Protein AF-A0A2V8EU28-F1 (afdb_monomer)

Structure (mmCIF, N/CA/C/O backbone):
data_AF-A0A2V8EU28-F1
#
_entry.id   AF-A0A2V8EU28-F1
#
loop_
_atom_site.group_PDB
_atom_site.id
_atom_site.type_symbol
_atom_site.label_atom_id
_atom_site.label_alt_id
_atom_site.label_comp_id
_atom_site.label_asym_id
_atom_site.label_entity_id
_atom_site.label_seq_id
_atom_site.pdbx_PDB_ins_code
_atom_site.Cartn_x
_atom_site.Cartn_y
_atom_site.Cartn_z
_atom_site.occupancy
_atom_site.B_iso_or_equiv
_atom_site.auth_seq_id
_atom_site.auth_comp_id
_atom_site.auth_asym_id
_atom_site.auth_atom_id
_atom_site.pdbx_PDB_model_num
ATOM 1 N N . MET A 1 1 ? -16.893 -10.907 17.473 1.00 61.00 1 MET A N 1
ATOM 2 C CA . MET A 1 1 ? -16.406 -10.300 16.205 1.00 61.00 1 MET A CA 1
ATOM 3 C C . MET A 1 1 ? -15.018 -9.670 16.334 1.00 61.00 1 MET A C 1
ATOM 5 O O . MET A 1 1 ? -14.220 -9.827 15.418 1.00 61.00 1 MET A O 1
ATOM 9 N N . THR A 1 2 ? -14.690 -9.037 17.463 1.00 73.44 2 THR A N 1
ATOM 10 C CA . THR A 1 2 ? -13.396 -8.370 17.728 1.00 73.44 2 THR A CA 1
ATOM 11 C C . THR A 1 2 ? -12.165 -9.269 17.545 1.00 73.44 2 THR A C 1
ATOM 13 O O . THR A 1 2 ? -11.179 -8.843 16.953 1.00 73.44 2 THR A O 1
ATOM 16 N N . THR A 1 3 ? -12.228 -10.547 17.938 1.00 85.94 3 THR A N 1
ATOM 17 C CA . THR A 1 3 ? -11.104 -11.492 17.776 1.00 85.94 3 THR A CA 1
ATOM 18 C C . THR A 1 3 ? -10.731 -11.751 16.312 1.00 85.94 3 THR A C 1
ATOM 20 O O . THR A 1 3 ? -9.550 -11.885 15.996 1.00 85.94 3 THR A O 1
ATOM 23 N N . MET A 1 4 ? -11.716 -11.820 15.407 1.00 93.94 4 MET A N 1
ATOM 24 C CA . MET A 1 4 ? -11.464 -12.044 13.975 1.00 93.94 4 MET A CA 1
ATOM 25 C C . MET A 1 4 ? -10.907 -10.787 13.309 1.00 93.94 4 MET A C 1
ATOM 27 O O . MET A 1 4 ? -9.938 -10.887 12.563 1.00 93.94 4 MET A O 1
ATOM 31 N N . LEU A 1 5 ? -11.445 -9.616 13.660 1.00 94.88 5 LEU A N 1
ATOM 32 C CA . LEU A 1 5 ? -10.909 -8.323 13.234 1.00 94.88 5 LEU A CA 1
ATOM 33 C C . LEU A 1 5 ? -9.444 -8.156 13.666 1.00 94.88 5 LEU A C 1
ATOM 35 O O . LEU A 1 5 ? -8.605 -7.783 12.855 1.00 94.88 5 LEU A O 1
ATOM 39 N N . HIS A 1 6 ? -9.108 -8.512 14.908 1.00 96.25 6 HIS A N 1
ATOM 40 C CA . HIS A 1 6 ? -7.727 -8.475 15.387 1.00 96.25 6 HIS A CA 1
ATOM 41 C C . HIS A 1 6 ? -6.805 -9.430 14.616 1.00 96.25 6 HIS A C 1
ATOM 43 O O . HIS A 1 6 ? -5.698 -9.061 14.222 1.00 96.25 6 HIS A O 1
ATOM 49 N N . ARG A 1 7 ? -7.248 -10.671 14.365 1.00 97.12 7 ARG A N 1
ATOM 50 C CA . ARG A 1 7 ? -6.489 -11.631 13.543 1.00 97.12 7 ARG A CA 1
ATOM 51 C C . ARG A 1 7 ? -6.262 -11.094 12.131 1.00 97.12 7 ARG A C 1
ATOM 53 O O . ARG A 1 7 ? -5.156 -11.230 11.616 1.00 97.12 7 ARG A O 1
ATOM 60 N N . PHE A 1 8 ? -7.275 -10.459 11.549 1.00 98.19 8 PHE A N 1
ATOM 61 C CA . PHE A 1 8 ? -7.173 -9.824 10.244 1.00 98.19 8 PHE A CA 1
ATOM 62 C C . PHE A 1 8 ? -6.203 -8.635 10.264 1.00 98.19 8 PHE A C 1
ATOM 64 O O . PHE A 1 8 ? -5.327 -8.563 9.413 1.00 98.19 8 PHE A O 1
ATOM 71 N N . ALA A 1 9 ? -6.253 -7.768 11.279 1.00 98.12 9 ALA A N 1
ATOM 72 C CA . ALA A 1 9 ? -5.292 -6.676 11.436 1.00 98.12 9 ALA A CA 1
ATOM 73 C C . ALA A 1 9 ? -3.841 -7.189 11.516 1.00 98.12 9 ALA A C 1
ATOM 75 O O . ALA A 1 9 ? -2.958 -6.635 10.867 1.00 98.12 9 ALA A O 1
ATOM 76 N N . LYS A 1 10 ? -3.588 -8.297 12.229 1.00 98.44 10 LYS A N 1
ATOM 77 C CA . LYS A 1 10 ? -2.261 -8.942 12.246 1.00 98.44 10 LYS A CA 1
ATOM 78 C C . LYS A 1 10 ? -1.839 -9.493 10.884 1.00 98.44 10 LYS A C 1
ATOM 80 O O . LYS A 1 10 ? -0.661 -9.415 10.552 1.00 98.44 10 LYS A O 1
ATOM 85 N N . LEU A 1 11 ? -2.776 -10.046 10.110 1.00 98.56 11 LEU A N 1
ATOM 86 C CA . LEU A 1 11 ? -2.506 -10.465 8.733 1.00 98.56 11 LEU A CA 1
ATOM 87 C C . LEU A 1 11 ? -2.083 -9.261 7.885 1.00 98.56 11 LEU A C 1
ATOM 89 O O . LEU A 1 11 ? -1.070 -9.345 7.201 1.00 98.56 11 LEU A O 1
ATOM 93 N N . VAL A 1 12 ? -2.800 -8.135 7.985 1.00 98.75 12 VAL A N 1
ATOM 94 C CA . VAL A 1 12 ? -2.432 -6.897 7.280 1.00 98.75 12 VAL A CA 1
ATOM 95 C C . VAL A 1 12 ? -1.028 -6.445 7.673 1.00 98.75 12 VAL A C 1
ATOM 97 O O . VAL A 1 12 ? -0.223 -6.207 6.785 1.00 98.75 12 VAL A O 1
ATOM 100 N N . VAL A 1 13 ? -0.690 -6.420 8.969 1.00 98.81 13 VAL A N 1
ATOM 101 C CA . VAL A 1 13 ? 0.674 -6.098 9.437 1.00 98.81 13 VAL A CA 1
ATOM 102 C C . VAL A 1 13 ? 1.717 -7.019 8.801 1.00 98.81 13 VAL A C 1
ATOM 104 O O . VAL A 1 13 ? 2.712 -6.537 8.266 1.00 98.81 13 VAL A O 1
ATOM 107 N N . ALA A 1 14 ? 1.493 -8.336 8.820 1.00 98.75 14 ALA A N 1
ATOM 108 C CA . ALA A 1 14 ? 2.424 -9.296 8.229 1.00 98.75 14 ALA A CA 1
ATOM 109 C C . ALA A 1 14 ? 2.602 -9.066 6.718 1.00 98.75 14 ALA A C 1
ATOM 111 O O . ALA A 1 14 ? 3.728 -9.061 6.223 1.00 98.75 14 ALA A O 1
ATOM 112 N N . CYS A 1 15 ? 1.513 -8.814 5.988 1.00 98.75 15 CYS A N 1
ATOM 113 C CA . CYS A 1 15 ? 1.565 -8.484 4.565 1.00 98.75 15 CYS A CA 1
ATOM 114 C C . CYS A 1 15 ? 2.264 -7.141 4.298 1.00 98.75 15 CYS A C 1
ATOM 116 O O . CYS A 1 15 ? 3.005 -7.040 3.325 1.00 98.75 15 CYS A O 1
ATOM 118 N N . THR A 1 16 ? 2.089 -6.133 5.156 1.00 98.75 16 THR A N 1
ATOM 119 C CA . THR A 1 16 ? 2.800 -4.848 5.054 1.00 98.75 16 THR A CA 1
ATOM 120 C C . THR A 1 16 ? 4.304 -5.019 5.266 1.00 98.75 16 THR A C 1
ATOM 122 O O . THR A 1 16 ? 5.092 -4.434 4.530 1.00 98.75 16 THR A O 1
ATOM 125 N N . VAL A 1 17 ? 4.726 -5.871 6.207 1.00 98.75 17 VAL A N 1
ATOM 126 C CA . VAL A 1 17 ? 6.148 -6.220 6.368 1.00 98.75 17 VAL A CA 1
ATOM 127 C C . VAL A 1 17 ? 6.685 -6.882 5.098 1.00 98.75 17 VAL A C 1
ATOM 129 O O . VAL A 1 17 ? 7.731 -6.481 4.596 1.00 98.75 17 VAL A O 1
ATOM 132 N N . LEU A 1 18 ? 5.954 -7.845 4.524 1.00 98.62 18 LEU A N 1
ATOM 133 C CA . LEU A 1 18 ? 6.339 -8.469 3.251 1.00 98.62 18 LEU A CA 1
ATOM 134 C C . LEU A 1 18 ? 6.413 -7.455 2.099 1.00 98.62 18 LEU A C 1
ATOM 136 O O . LEU A 1 18 ? 7.309 -7.554 1.265 1.00 98.62 18 LEU A O 1
ATOM 140 N N . LEU A 1 19 ? 5.511 -6.471 2.063 1.00 98.75 19 LEU A N 1
ATOM 141 C CA . LEU A 1 19 ? 5.529 -5.390 1.078 1.00 98.75 19 LEU A CA 1
ATOM 142 C C . LEU A 1 19 ? 6.794 -4.532 1.186 1.00 98.75 19 LEU A C 1
ATOM 144 O O . LEU A 1 19 ? 7.433 -4.267 0.167 1.00 98.75 19 LEU A O 1
ATOM 148 N N . ILE A 1 20 ? 7.171 -4.131 2.402 1.00 98.50 20 ILE A N 1
ATOM 149 C CA . ILE A 1 20 ? 8.387 -3.343 2.650 1.00 98.50 20 ILE A CA 1
ATOM 150 C C . ILE A 1 20 ? 9.628 -4.148 2.262 1.00 98.50 20 ILE A C 1
ATOM 152 O O . ILE A 1 20 ? 10.500 -3.632 1.568 1.00 98.50 20 ILE A O 1
ATOM 156 N N . LEU A 1 21 ? 9.676 -5.437 2.614 1.00 98.56 21 LEU A N 1
ATOM 157 C CA . LEU A 1 21 ? 10.757 -6.324 2.184 1.00 98.56 21 LEU A CA 1
ATOM 158 C C . LEU A 1 21 ? 10.826 -6.415 0.654 1.00 98.56 21 LEU A C 1
ATOM 160 O O . LEU A 1 21 ? 11.899 -6.233 0.087 1.00 98.56 21 LEU A O 1
ATOM 164 N N . ALA A 1 22 ? 9.699 -6.606 -0.034 1.00 98.38 22 ALA A N 1
ATOM 165 C CA . ALA A 1 22 ? 9.666 -6.610 -1.495 1.00 98.38 22 ALA A CA 1
ATOM 166 C C . ALA A 1 22 ? 10.162 -5.278 -2.093 1.00 98.38 22 ALA A C 1
ATOM 168 O O . ALA A 1 22 ? 10.932 -5.295 -3.047 1.00 98.38 22 ALA A O 1
ATOM 169 N N . GLY A 1 23 ? 9.789 -4.134 -1.508 1.00 97.81 23 GLY A N 1
ATOM 170 C CA . GLY A 1 23 ? 10.288 -2.818 -1.931 1.00 97.81 23 GLY A CA 1
ATOM 171 C C . GLY A 1 23 ? 11.792 -2.643 -1.690 1.00 97.81 23 GLY A C 1
ATOM 172 O O . GLY A 1 23 ? 12.504 -2.091 -2.531 1.00 97.81 23 GLY A O 1
ATOM 173 N N . SER A 1 24 ? 12.306 -3.191 -0.584 1.00 97.56 24 SER A N 1
ATOM 174 C CA . SER A 1 24 ? 13.745 -3.220 -0.308 1.00 97.56 24 SER A CA 1
ATOM 175 C C . SER A 1 24 ? 14.497 -4.045 -1.354 1.00 97.56 24 SER A C 1
ATOM 177 O O . SER A 1 24 ? 15.518 -3.588 -1.851 1.00 97.56 24 SER A O 1
ATOM 179 N N . LEU A 1 25 ? 13.940 -5.183 -1.792 1.00 98.00 25 LEU A N 1
ATOM 180 C CA . LEU A 1 25 ? 14.498 -5.987 -2.884 1.00 98.00 25 LEU A CA 1
ATOM 181 C C . LEU A 1 25 ? 14.518 -5.211 -4.207 1.00 98.00 25 LEU A C 1
ATOM 183 O O . LEU A 1 25 ? 15.522 -5.261 -4.910 1.00 98.00 25 LEU A O 1
ATOM 187 N N . VAL A 1 26 ? 13.459 -4.456 -4.532 1.00 97.88 26 VAL A N 1
ATOM 188 C CA . VAL A 1 26 ? 13.444 -3.591 -5.729 1.00 97.88 26 VAL A CA 1
ATOM 189 C C . VAL A 1 26 ? 14.598 -2.594 -5.697 1.00 97.88 26 VAL A C 1
ATOM 191 O O . VAL A 1 26 ? 15.276 -2.404 -6.704 1.00 97.88 26 VAL A O 1
ATOM 194 N N . THR A 1 27 ? 14.846 -1.989 -4.536 1.00 96.00 27 THR A N 1
ATOM 195 C CA . THR A 1 27 ? 15.938 -1.024 -4.359 1.00 96.00 27 THR A CA 1
ATOM 196 C C . THR A 1 27 ? 17.304 -1.707 -4.422 1.00 96.00 27 THR A C 1
ATOM 198 O O . THR A 1 27 ? 18.179 -1.252 -5.144 1.00 96.00 27 THR A O 1
ATOM 201 N N . SER A 1 28 ? 17.492 -2.823 -3.711 1.00 96.38 28 SER A N 1
ATOM 202 C CA . SER A 1 28 ? 18.775 -3.537 -3.638 1.00 96.38 28 SER A CA 1
ATOM 203 C C . SER A 1 28 ? 19.206 -4.183 -4.955 1.00 96.38 28 SER A C 1
ATOM 205 O O . SER A 1 28 ? 20.395 -4.413 -5.146 1.00 96.38 28 SER A O 1
ATOM 207 N N . HIS A 1 29 ? 18.261 -4.489 -5.845 1.00 96.19 29 HIS A N 1
ATOM 208 C CA . HIS A 1 29 ? 18.536 -5.032 -7.177 1.00 96.19 29 HIS A CA 1
ATOM 209 C C . HIS A 1 29 ? 18.544 -3.964 -8.285 1.00 96.19 29 HIS A C 1
ATOM 211 O O . HIS A 1 29 ? 18.588 -4.329 -9.460 1.00 96.19 29 HIS A O 1
ATOM 217 N 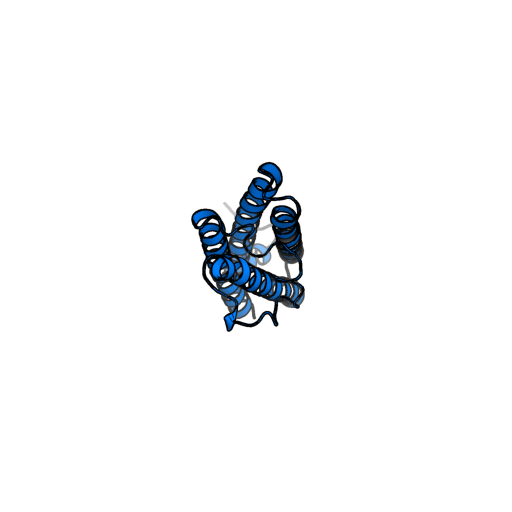N . ASP A 1 30 ? 18.461 -2.670 -7.941 1.00 95.56 30 ASP A N 1
ATOM 218 C CA . ASP A 1 30 ? 18.319 -1.560 -8.899 1.00 95.56 30 ASP A CA 1
ATOM 219 C C . ASP A 1 30 ? 17.177 -1.796 -9.909 1.00 95.56 30 ASP A C 1
ATOM 221 O O . ASP A 1 30 ? 17.252 -1.479 -11.097 1.00 95.56 30 ASP A O 1
ATOM 225 N N . ALA A 1 31 ? 16.090 -2.407 -9.437 1.00 96.25 31 ALA A N 1
ATOM 226 C CA . ALA A 1 31 ? 14.976 -2.844 -10.266 1.00 96.25 31 ALA A CA 1
ATOM 227 C C . ALA A 1 31 ? 13.890 -1.776 -10.433 1.00 96.25 31 ALA A C 1
ATOM 229 O O . ALA A 1 31 ? 12.935 -2.018 -11.152 1.00 96.25 31 ALA A O 1
ATOM 230 N N . GLY A 1 32 ? 14.008 -0.602 -9.804 1.00 92.38 32 GLY A N 1
ATOM 231 C CA . GLY A 1 32 ? 12.927 0.395 -9.729 1.00 92.38 32 GLY A CA 1
ATOM 232 C C . GLY A 1 32 ? 12.481 1.034 -11.052 1.00 92.38 32 GLY A C 1
ATOM 233 O O . GLY A 1 32 ? 11.496 1.762 -11.051 1.00 92.38 32 GLY A O 1
ATOM 234 N N . LEU A 1 33 ? 13.198 0.794 -12.155 1.00 95.62 33 LEU A N 1
ATOM 235 C CA . LEU A 1 33 ? 12.838 1.233 -13.513 1.00 95.62 33 LEU A CA 1
ATOM 236 C C . LEU A 1 33 ? 12.759 0.059 -14.505 1.00 95.62 33 LEU A C 1
ATOM 238 O O . LEU A 1 33 ? 12.811 0.254 -15.719 1.00 95.62 33 LEU A O 1
ATOM 242 N N . SER A 1 34 ? 12.670 -1.173 -14.000 1.00 96.62 34 SER A N 1
ATOM 243 C CA . SER A 1 34 ? 12.564 -2.387 -14.815 1.00 96.62 34 SER A CA 1
ATOM 244 C C . SER A 1 34 ? 11.184 -2.572 -15.450 1.00 96.62 34 SER A C 1
ATOM 246 O O . SER A 1 34 ? 11.052 -3.360 -16.380 1.00 96.62 34 SER A O 1
ATOM 248 N N . VAL A 1 35 ? 10.165 -1.853 -14.984 1.00 96.62 35 VAL A N 1
ATOM 249 C CA . VAL A 1 35 ? 8.825 -1.727 -15.560 1.00 96.62 35 VAL A CA 1
ATOM 250 C C . VAL A 1 35 ? 8.557 -0.223 -15.738 1.00 96.62 35 VAL A C 1
ATOM 252 O O . VAL A 1 35 ? 8.095 0.438 -14.810 1.00 96.62 35 VAL A O 1
ATOM 255 N N . PRO A 1 36 ? 8.872 0.359 -16.909 1.00 94.69 36 PRO A N 1
ATOM 256 C CA . PRO A 1 36 ? 9.007 1.812 -17.083 1.00 94.69 36 PRO A CA 1
ATOM 257 C C . PRO A 1 36 ? 7.675 2.568 -17.236 1.00 94.69 36 PRO A C 1
ATOM 259 O O . PRO A 1 36 ? 7.658 3.739 -17.612 1.00 94.69 36 PRO A O 1
ATOM 262 N N . ASP A 1 37 ? 6.548 1.912 -16.979 1.00 95.69 37 ASP A N 1
ATOM 263 C CA . ASP A 1 37 ? 5.206 2.471 -17.050 1.00 95.69 37 ASP A CA 1
ATOM 264 C C . ASP A 1 37 ? 4.423 2.207 -15.760 1.00 95.69 37 ASP A C 1
ATOM 266 O O . ASP A 1 37 ? 4.694 1.271 -15.010 1.00 95.69 37 ASP A O 1
ATOM 270 N N . TRP A 1 38 ? 3.435 3.053 -15.486 1.00 97.19 38 TRP A N 1
ATOM 271 C CA . TRP A 1 38 ? 2.490 2.921 -14.379 1.00 97.19 38 TRP A CA 1
ATOM 272 C C . TRP A 1 38 ? 1.181 3.620 -14.783 1.00 97.19 38 TRP A C 1
ATOM 274 O O . TRP A 1 38 ? 1.250 4.674 -15.421 1.00 97.19 38 TRP A O 1
ATOM 284 N N . PRO A 1 39 ? -0.014 3.085 -14.459 1.00 95.94 39 PRO A N 1
ATOM 285 C CA . PRO A 1 39 ? -0.300 1.926 -13.598 1.00 95.94 39 PRO A CA 1
ATOM 286 C C . PRO A 1 39 ? -0.225 0.562 -14.305 1.00 95.94 39 PRO A C 1
ATOM 288 O O . PRO A 1 39 ? -0.485 -0.470 -13.689 1.00 95.94 39 PRO A O 1
ATOM 291 N N 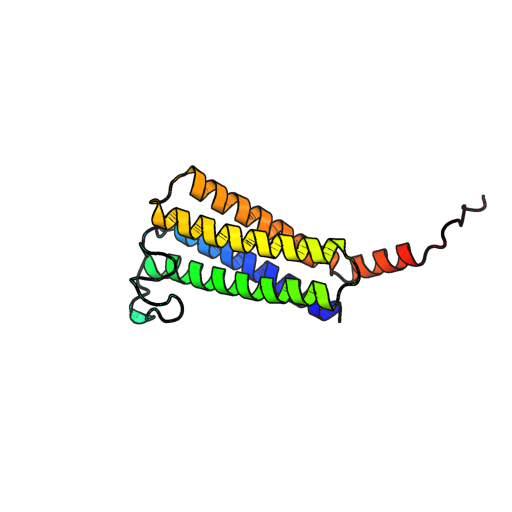. THR A 1 40 ? 0.093 0.545 -15.598 1.00 97.19 40 THR A N 1
ATOM 292 C CA . THR A 1 40 ? 0.267 -0.672 -16.399 1.00 97.19 40 THR A CA 1
ATOM 293 C C . THR A 1 40 ? 1.625 -1.340 -16.150 1.00 97.19 40 THR A C 1
ATOM 295 O O . THR A 1 40 ? 2.437 -0.873 -15.349 1.00 97.19 40 THR A O 1
ATOM 298 N N . SER A 1 41 ? 1.849 -2.491 -16.781 1.00 97.12 41 SER A N 1
ATOM 299 C CA . SER A 1 41 ? 3.176 -3.105 -16.904 1.00 97.12 41 SER A CA 1
ATOM 300 C C . SER A 1 41 ? 3.411 -3.462 -18.365 1.00 97.12 41 SER A C 1
ATOM 302 O O . SER A 1 41 ? 2.756 -4.356 -18.898 1.00 97.12 41 SER A O 1
ATOM 304 N N . TYR A 1 42 ? 4.302 -2.731 -19.028 1.00 96.19 42 TYR A N 1
ATOM 305 C CA . TYR A 1 42 ? 4.551 -2.805 -20.467 1.00 96.19 42 TYR A CA 1
ATOM 306 C C . TYR A 1 42 ? 3.276 -2.650 -21.317 1.00 96.19 42 TYR A C 1
ATOM 308 O O . TYR A 1 42 ? 3.077 -3.360 -22.302 1.00 96.19 42 TYR A O 1
ATOM 316 N N . GLY A 1 43 ? 2.374 -1.753 -20.904 1.00 95.88 43 GLY A N 1
ATOM 317 C CA . GLY A 1 43 ? 1.079 -1.519 -21.557 1.00 95.88 43 GLY A CA 1
ATOM 318 C C . GLY A 1 43 ? 0.002 -2.573 -21.265 1.00 95.88 43 GLY A C 1
ATOM 319 O O . GLY A 1 43 ? -1.152 -2.387 -21.648 1.00 95.88 43 GLY A O 1
ATOM 320 N N . TRP A 1 44 ? 0.333 -3.651 -20.547 1.00 96.81 44 TRP A N 1
ATOM 321 C CA . TRP A 1 44 ? -0.651 -4.614 -20.055 1.00 96.81 44 TRP A CA 1
ATOM 322 C C . TRP A 1 44 ? -1.335 -4.086 -18.799 1.00 96.81 44 TRP A C 1
ATOM 324 O O . TRP A 1 44 ? -0.727 -3.376 -17.991 1.00 96.81 44 TRP A O 1
ATOM 334 N N . ASN A 1 45 ? -2.580 -4.510 -18.567 1.00 96.62 45 ASN A N 1
ATOM 335 C CA . ASN A 1 45 ? -3.130 -4.404 -17.222 1.00 96.62 45 ASN A CA 1
ATOM 336 C C . ASN A 1 45 ? -2.221 -5.194 -16.266 1.00 96.62 45 ASN A C 1
ATOM 338 O O . ASN A 1 45 ? -1.918 -6.361 -16.522 1.00 96.62 45 ASN A O 1
ATOM 342 N N . MET A 1 46 ? -1.804 -4.550 -15.174 1.00 96.19 46 MET A N 1
ATOM 343 C CA . MET A 1 46 ? -0.831 -5.080 -14.218 1.00 96.19 46 MET A CA 1
ATOM 344 C C . MET A 1 46 ? -1.180 -6.490 -13.719 1.00 96.19 46 MET A C 1
ATOM 346 O O . MET A 1 46 ? -0.302 -7.334 -13.630 1.00 96.19 46 MET A O 1
ATOM 350 N N . PHE A 1 47 ? -2.454 -6.800 -13.470 1.00 96.94 47 PHE A N 1
ATOM 351 C CA . PHE A 1 47 ? -2.859 -8.123 -12.969 1.00 96.94 47 PHE A CA 1
ATOM 352 C C . PHE A 1 47 ? -2.845 -9.224 -14.037 1.00 96.94 47 PHE A C 1
ATOM 354 O O . PHE A 1 47 ? -2.981 -10.401 -13.715 1.00 96.94 47 PHE A O 1
ATOM 361 N N . THR A 1 48 ? -2.701 -8.850 -15.307 1.00 96.69 48 THR A N 1
ATOM 362 C CA . THR A 1 48 ? -2.716 -9.766 -16.458 1.00 96.69 48 THR A CA 1
ATOM 363 C C . THR A 1 48 ? -1.372 -9.855 -17.170 1.00 96.69 48 THR A C 1
ATOM 365 O O . THR A 1 48 ? -1.274 -10.547 -18.180 1.00 96.69 48 THR A O 1
ATOM 368 N N . PHE A 1 49 ? -0.345 -9.159 -16.671 1.00 97.19 49 PHE A N 1
ATOM 369 C CA . PHE A 1 49 ? 0.987 -9.165 -17.266 1.00 97.19 49 PHE A CA 1
ATOM 370 C C . PHE A 1 49 ? 1.572 -10.595 -17.249 1.00 97.19 49 PHE A C 1
ATOM 372 O O . PHE A 1 49 ? 1.737 -11.167 -16.169 1.00 97.19 49 PHE A O 1
ATOM 379 N N . PRO A 1 50 ? 1.868 -11.199 -18.417 1.00 96.75 50 PRO A N 1
ATOM 380 C CA . PRO A 1 50 ? 2.243 -12.609 -18.523 1.00 96.75 50 PRO A CA 1
ATOM 381 C C . PRO A 1 50 ? 3.422 -13.031 -17.624 1.00 96.75 50 PRO A C 1
ATOM 383 O O . PRO A 1 50 ? 4.508 -12.462 -17.756 1.00 96.75 50 PRO A O 1
ATOM 386 N N . PRO A 1 51 ? 3.273 -14.085 -16.790 1.00 95.81 51 PRO A N 1
ATOM 387 C C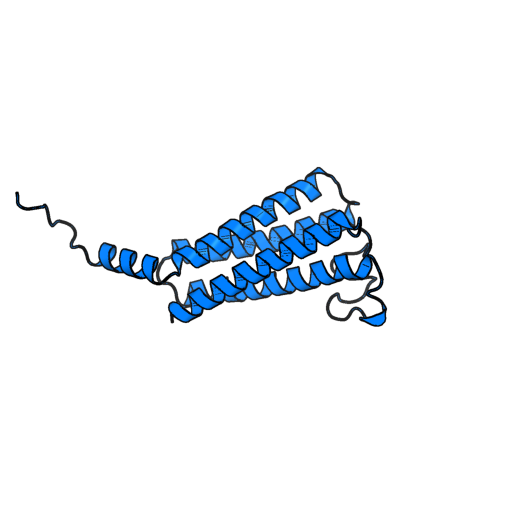A . PRO A 1 51 ? 4.342 -14.565 -15.906 1.00 95.81 51 PRO A CA 1
ATOM 388 C C . PRO A 1 51 ? 5.633 -14.976 -16.624 1.00 95.81 51 PRO A C 1
ATOM 390 O O . PRO A 1 51 ? 6.716 -14.868 -16.061 1.00 95.81 51 PRO A O 1
ATOM 393 N N . SER A 1 52 ? 5.548 -15.402 -17.889 1.00 96.19 52 SER A N 1
ATOM 394 C CA . SER A 1 52 ? 6.725 -15.719 -18.710 1.00 96.19 52 SER A CA 1
ATOM 395 C C . SER A 1 52 ? 7.629 -14.509 -18.978 1.00 96.19 52 SER A C 1
ATOM 397 O O . SER A 1 52 ? 8.772 -14.693 -19.382 1.00 96.19 52 SER A O 1
ATOM 399 N N . MET A 1 53 ? 7.131 -13.283 -18.774 1.00 95.81 53 MET A N 1
ATOM 400 C CA . MET A 1 53 ? 7.895 -12.040 -18.919 1.00 95.81 53 MET A CA 1
ATOM 401 C C . MET A 1 53 ? 8.467 -11.521 -17.592 1.00 95.81 53 MET A C 1
ATOM 403 O O . MET A 1 53 ? 9.174 -10.516 -17.588 1.00 95.81 53 MET A O 1
ATOM 407 N N . TRP A 1 54 ? 8.200 -12.186 -16.463 1.00 96.19 54 TRP A N 1
ATOM 408 C CA . TRP A 1 54 ? 8.698 -11.783 -15.143 1.00 96.19 54 TRP A CA 1
ATOM 409 C C . TRP A 1 54 ? 10.133 -12.280 -14.943 1.00 96.19 54 TRP A C 1
ATOM 411 O O . TRP A 1 54 ? 10.413 -13.128 -14.097 1.00 96.19 54 TRP A O 1
ATOM 421 N N . VAL A 1 55 ? 11.046 -11.791 -15.777 1.00 95.50 55 VAL A N 1
ATOM 422 C CA . VAL A 1 55 ? 12.446 -12.223 -15.806 1.00 95.50 55 VAL A CA 1
ATOM 423 C C . VAL A 1 55 ? 13.360 -11.174 -15.175 1.00 95.50 55 VAL A C 1
ATOM 425 O O . VAL A 1 55 ? 13.168 -9.973 -15.362 1.00 95.50 55 VAL A O 1
ATOM 428 N N . ALA A 1 56 ? 14.378 -11.630 -14.439 1.00 95.00 56 ALA A N 1
ATOM 429 C CA . ALA A 1 56 ? 15.377 -10.774 -13.793 1.00 95.00 56 ALA A CA 1
ATOM 430 C C . ALA A 1 56 ? 14.738 -9.633 -12.970 1.00 95.00 56 ALA A C 1
ATOM 432 O O . ALA A 1 56 ? 13.890 -9.894 -12.118 1.00 95.00 56 ALA A O 1
ATOM 433 N N . ASN A 1 57 ? 15.117 -8.377 -13.224 1.00 97.00 57 ASN A N 1
ATOM 434 C CA . ASN A 1 57 ? 14.676 -7.234 -12.424 1.00 97.00 57 ASN A CA 1
ATOM 435 C C . ASN A 1 57 ? 13.161 -6.977 -12.486 1.00 97.00 57 ASN A C 1
ATOM 437 O O . ASN A 1 57 ? 12.580 -6.547 -11.489 1.00 97.00 57 ASN A O 1
ATOM 441 N N . ILE A 1 58 ? 12.510 -7.362 -13.591 1.00 97.44 58 ILE A N 1
ATOM 442 C CA . ILE A 1 58 ? 11.054 -7.244 -13.765 1.00 97.44 58 ILE A CA 1
ATOM 443 C C . ILE A 1 58 ? 10.316 -8.027 -12.677 1.00 97.44 58 ILE A C 1
ATOM 445 O O . ILE A 1 58 ? 9.285 -7.571 -12.186 1.00 97.44 58 ILE A O 1
ATOM 449 N N . PHE A 1 59 ? 10.845 -9.186 -12.266 1.00 97.62 59 PHE A N 1
ATOM 450 C CA . PHE A 1 59 ? 10.242 -10.002 -11.211 1.00 97.62 59 PHE A CA 1
ATOM 451 C C . PHE A 1 59 ? 10.116 -9.229 -9.893 1.00 97.62 59 PHE A C 1
ATOM 453 O O . PHE A 1 59 ? 9.064 -9.276 -9.255 1.00 97.62 59 PHE A O 1
ATOM 460 N N . TYR A 1 60 ? 11.159 -8.491 -9.500 1.00 98.19 60 TYR A N 1
ATOM 461 C CA . TYR A 1 60 ? 11.153 -7.736 -8.248 1.00 98.19 60 TYR A CA 1
ATOM 462 C C . TYR A 1 60 ? 10.167 -6.574 -8.306 1.00 98.19 60 TYR A C 1
ATOM 464 O O . TYR A 1 60 ? 9.330 -6.442 -7.414 1.00 98.19 60 TYR A O 1
ATOM 472 N N . GLU A 1 61 ? 10.227 -5.750 -9.355 1.00 97.56 61 GLU A N 1
ATOM 473 C CA . GLU A 1 61 ? 9.370 -4.566 -9.438 1.00 97.56 61 GLU A CA 1
ATOM 474 C C . GLU A 1 61 ? 7.902 -4.941 -9.636 1.00 97.56 61 GLU A C 1
ATOM 476 O O . GLU A 1 61 ? 7.027 -4.468 -8.906 1.00 97.56 61 GLU A O 1
ATOM 481 N N . HIS A 1 62 ? 7.616 -5.841 -10.576 1.00 98.06 62 HIS A N 1
ATOM 482 C CA . HIS A 1 62 ? 6.251 -6.280 -10.826 1.00 98.06 62 HIS A CA 1
ATOM 483 C C . HIS A 1 62 ? 5.672 -7.037 -9.623 1.00 98.06 62 HIS A C 1
ATOM 485 O O . HIS A 1 62 ? 4.545 -6.768 -9.202 1.00 98.06 62 HIS A O 1
ATOM 491 N N . GLY A 1 63 ? 6.462 -7.922 -9.005 1.00 98.00 63 GLY A N 1
ATOM 492 C CA . GLY A 1 63 ? 6.074 -8.624 -7.783 1.00 98.00 63 GLY A CA 1
ATOM 493 C C . GLY A 1 63 ? 5.753 -7.661 -6.638 1.00 98.00 63 GLY A C 1
ATOM 494 O O . GLY A 1 63 ? 4.711 -7.797 -5.994 1.00 98.00 63 GLY A O 1
ATOM 495 N N . HIS A 1 64 ? 6.582 -6.634 -6.431 1.00 98.38 64 HIS A N 1
ATOM 496 C CA . HIS A 1 64 ? 6.318 -5.584 -5.448 1.00 98.38 64 HIS A CA 1
ATOM 497 C C . HIS A 1 64 ? 4.986 -4.865 -5.716 1.00 98.38 64 HIS A C 1
ATOM 499 O O . HIS A 1 64 ? 4.188 -4.710 -4.792 1.00 98.38 64 HIS A O 1
ATOM 505 N N . ARG A 1 65 ? 4.684 -4.502 -6.972 1.00 98.25 65 ARG A N 1
ATOM 506 C CA . ARG A 1 65 ? 3.411 -3.851 -7.342 1.00 98.25 65 ARG A CA 1
ATOM 507 C C . ARG A 1 65 ? 2.182 -4.729 -7.063 1.00 98.25 65 ARG A C 1
ATOM 509 O O . ARG A 1 65 ? 1.147 -4.227 -6.610 1.00 98.25 65 ARG A O 1
ATOM 516 N N . LEU A 1 66 ? 2.285 -6.041 -7.282 1.00 98.31 66 LEU A N 1
ATOM 517 C CA . LEU A 1 66 ? 1.209 -6.992 -6.974 1.00 98.31 66 LEU A CA 1
ATOM 518 C C . LEU A 1 66 ? 0.996 -7.153 -5.463 1.00 98.31 66 LEU A C 1
ATOM 520 O O . LEU A 1 66 ? -0.147 -7.158 -4.991 1.00 98.31 66 LEU A O 1
ATOM 524 N N . ILE A 1 67 ? 2.082 -7.227 -4.689 1.00 98.56 67 ILE A N 1
ATOM 525 C CA . ILE A 1 67 ? 2.009 -7.250 -3.223 1.00 98.56 67 ILE A CA 1
ATOM 526 C C . ILE A 1 67 ? 1.402 -5.934 -2.714 1.00 98.56 67 ILE A C 1
ATOM 528 O O . ILE A 1 67 ? 0.504 -5.970 -1.874 1.00 98.56 67 ILE A O 1
ATOM 532 N N . ALA A 1 68 ? 1.806 -4.786 -3.270 1.00 98.50 68 ALA A N 1
ATOM 533 C CA . ALA A 1 68 ? 1.270 -3.472 -2.911 1.00 98.50 68 ALA A CA 1
ATOM 534 C C . ALA A 1 68 ? -0.242 -3.397 -3.157 1.00 98.50 68 ALA A C 1
ATOM 536 O O . ALA A 1 68 ? -1.000 -2.971 -2.286 1.00 98.50 68 ALA A O 1
ATOM 537 N N . SER A 1 69 ? -0.692 -3.896 -4.310 1.00 98.31 69 SER A N 1
ATOM 538 C CA . SER A 1 69 ? -2.114 -3.973 -4.660 1.00 98.31 69 SER A CA 1
ATOM 539 C C . SER A 1 69 ? -2.897 -4.871 -3.701 1.00 98.31 69 SER A C 1
ATOM 541 O O . SER A 1 69 ? -4.000 -4.524 -3.277 1.00 98.31 69 SER A O 1
ATOM 543 N N . THR A 1 70 ? -2.307 -6.002 -3.309 1.00 98.62 70 THR A N 1
ATOM 544 C CA . THR A 1 70 ? -2.897 -6.929 -2.336 1.00 98.62 70 THR A CA 1
ATOM 545 C C . THR A 1 70 ? -3.042 -6.266 -0.967 1.00 98.62 70 THR A C 1
ATOM 547 O O . THR A 1 70 ? -4.119 -6.309 -0.376 1.00 98.62 70 THR A O 1
ATOM 550 N N . VAL A 1 71 ? -1.998 -5.595 -0.472 1.00 98.81 71 VAL A N 1
ATOM 551 C CA . VAL A 1 71 ? -2.042 -4.858 0.802 1.00 98.81 71 VAL A CA 1
ATOM 552 C C . VAL A 1 71 ? -3.056 -3.716 0.749 1.00 98.81 71 VAL A C 1
ATOM 554 O O . VAL A 1 71 ? -3.825 -3.546 1.695 1.00 98.81 71 VAL A O 1
ATOM 557 N N . GLY A 1 72 ? -3.132 -2.980 -0.363 1.00 98.75 72 GLY A N 1
ATOM 558 C CA . GLY A 1 72 ? -4.160 -1.962 -0.585 1.00 98.75 72 GLY A CA 1
ATOM 559 C C . GLY A 1 72 ? -5.575 -2.536 -0.465 1.00 98.75 72 GLY A C 1
ATOM 560 O O . GLY A 1 72 ? -6.391 -2.015 0.294 1.00 98.75 72 GLY A O 1
ATOM 561 N N . PHE A 1 73 ? -5.847 -3.667 -1.122 1.00 98.75 73 PHE A N 1
ATOM 562 C CA . PHE A 1 73 ? -7.137 -4.357 -1.029 1.00 98.75 73 PHE A CA 1
ATOM 563 C C . PHE A 1 73 ? -7.456 -4.841 0.393 1.00 98.75 73 PHE A C 1
ATOM 565 O O . PHE A 1 73 ? -8.553 -4.604 0.903 1.00 98.75 73 PHE A O 1
ATOM 572 N N . LEU A 1 74 ? -6.491 -5.459 1.078 1.00 98.81 74 LEU A N 1
ATOM 573 C CA . LEU A 1 74 ? -6.657 -5.872 2.474 1.00 98.81 74 LEU A CA 1
ATOM 574 C C . LEU A 1 74 ? -6.924 -4.676 3.399 1.00 98.81 74 LEU A C 1
ATOM 576 O O . LEU A 1 74 ? -7.697 -4.791 4.348 1.00 98.81 74 LEU A O 1
ATOM 580 N N . THR A 1 75 ? -6.332 -3.519 3.105 1.00 98.81 75 THR A N 1
ATOM 581 C CA . THR A 1 75 ? -6.540 -2.281 3.866 1.00 98.81 75 THR A CA 1
ATOM 582 C C . THR A 1 75 ? -7.944 -1.719 3.660 1.00 98.81 75 THR A C 1
ATOM 584 O O . THR A 1 75 ? -8.548 -1.256 4.625 1.00 98.81 75 THR A O 1
ATOM 587 N N . ILE A 1 76 ? -8.507 -1.822 2.449 1.00 98.81 76 ILE A N 1
ATOM 588 C CA . ILE A 1 76 ? -9.920 -1.494 2.195 1.00 98.81 76 ILE A CA 1
ATOM 589 C C . ILE A 1 76 ? -10.818 -2.368 3.075 1.00 98.81 76 ILE A C 1
ATOM 591 O O . ILE A 1 76 ? -11.652 -1.839 3.807 1.00 98.81 76 ILE A O 1
ATOM 595 N N . ILE A 1 77 ? -10.602 -3.690 3.071 1.00 98.69 77 ILE A N 1
ATOM 596 C CA . ILE A 1 77 ? -11.367 -4.617 3.919 1.00 98.69 77 ILE A CA 1
ATOM 597 C C . ILE A 1 77 ? -11.215 -4.243 5.395 1.00 98.69 77 ILE A C 1
ATOM 599 O O . ILE A 1 77 ? -12.214 -4.178 6.107 1.00 98.69 77 ILE A O 1
ATOM 603 N N . LEU A 1 78 ? -9.991 -3.972 5.861 1.00 98.50 78 LEU A N 1
ATOM 604 C CA . LEU A 1 78 ? -9.722 -3.617 7.255 1.00 98.50 78 LEU A CA 1
ATOM 605 C C . LEU A 1 78 ? -10.470 -2.342 7.653 1.00 98.50 78 LEU A C 1
ATOM 607 O O . LEU A 1 78 ? -11.149 -2.333 8.678 1.00 98.50 78 LEU A O 1
ATOM 611 N N . ALA A 1 79 ? -10.379 -1.290 6.837 1.00 98.44 79 ALA A N 1
ATOM 612 C CA . ALA A 1 79 ? -11.068 -0.030 7.077 1.00 98.44 79 ALA A CA 1
ATOM 613 C C . ALA A 1 79 ? -12.587 -0.245 7.124 1.00 98.44 79 ALA A C 1
ATOM 615 O O . ALA A 1 79 ? -13.221 0.114 8.114 1.00 98.44 79 ALA A O 1
ATOM 616 N N . THR A 1 80 ? -13.176 -0.903 6.121 1.00 98.31 80 THR A N 1
ATOM 617 C CA . THR A 1 80 ? -14.615 -1.209 6.103 1.00 98.31 80 THR A CA 1
ATOM 618 C C . THR A 1 80 ? -15.033 -2.036 7.320 1.00 98.31 80 THR A C 1
ATOM 620 O O . THR A 1 80 ? -16.043 -1.734 7.953 1.00 98.31 80 THR A O 1
ATOM 623 N N . TRP A 1 81 ? -14.248 -3.041 7.708 1.00 97.69 81 TRP A N 1
ATOM 624 C CA . TRP A 1 81 ? -14.556 -3.879 8.865 1.00 97.69 81 TRP A CA 1
ATOM 625 C C . TRP A 1 81 ? -14.504 -3.082 10.176 1.00 97.69 81 TRP A C 1
ATOM 627 O O . TRP A 1 81 ? -15.394 -3.237 11.011 1.00 97.69 81 TRP A O 1
ATOM 637 N N . LEU A 1 82 ? -13.540 -2.169 10.343 1.00 97.06 82 LEU A N 1
ATOM 638 C CA . LEU A 1 82 ? -13.506 -1.249 11.487 1.00 97.06 82 LEU A CA 1
ATOM 639 C C . LEU A 1 82 ? -14.769 -0.382 11.556 1.00 97.06 82 LEU A C 1
ATOM 641 O O . LEU A 1 82 ? -15.352 -0.231 12.629 1.00 97.06 82 LEU A O 1
ATOM 645 N N . TRP A 1 83 ? -15.233 0.141 10.418 1.00 96.31 83 TRP A N 1
ATOM 646 C CA . TRP A 1 83 ? -16.455 0.948 10.359 1.00 96.31 83 TRP A CA 1
ATOM 647 C C . TRP A 1 83 ? -17.708 0.172 10.781 1.00 96.31 83 TRP A C 1
ATOM 649 O O . TRP A 1 83 ? -18.559 0.739 11.476 1.00 96.31 83 TRP A O 1
ATOM 659 N N . LEU A 1 84 ? -17.790 -1.107 10.402 1.00 95.69 84 LEU A N 1
ATOM 660 C CA . LEU A 1 84 ? -18.931 -1.985 10.674 1.00 95.69 84 LEU A CA 1
ATOM 661 C C . LEU A 1 84 ? -18.922 -2.605 12.079 1.00 95.69 84 LEU A C 1
ATOM 663 O O . LEU A 1 84 ? -19.991 -2.846 12.632 1.00 95.69 84 LEU A O 1
ATOM 667 N N . ALA A 1 85 ? -17.748 -2.914 12.636 1.00 92.44 85 ALA A N 1
ATOM 668 C CA . ALA A 1 85 ? -17.636 -3.750 13.834 1.00 92.44 85 ALA A CA 1
ATOM 669 C C . ALA A 1 85 ? -17.094 -3.036 15.078 1.00 92.44 85 ALA A C 1
ATOM 671 O O . ALA A 1 85 ? -17.303 -3.540 16.181 1.00 92.44 85 ALA A O 1
ATOM 672 N N . ASP A 1 86 ? -16.383 -1.915 14.933 1.00 91.38 86 ASP A N 1
ATOM 673 C CA . ASP A 1 86 ? -15.856 -1.172 16.080 1.00 91.38 86 ASP A CA 1
ATOM 674 C C . ASP A 1 86 ? -16.831 -0.063 16.503 1.00 91.38 86 ASP A C 1
ATOM 676 O O . ASP A 1 86 ? -17.485 0.555 15.663 1.00 91.38 86 ASP A O 1
ATOM 680 N N . ALA A 1 87 ? -16.954 0.208 17.801 1.00 91.50 87 ALA A N 1
ATOM 681 C CA . ALA A 1 87 ? -17.798 1.294 18.304 1.00 91.50 87 ALA A CA 1
ATOM 682 C C . ALA A 1 87 ? -17.051 2.638 18.332 1.00 91.50 87 ALA A C 1
ATOM 684 O O . ALA A 1 87 ? -17.674 3.692 18.230 1.00 91.50 87 ALA A O 1
ATOM 685 N N . ARG A 1 88 ? -15.714 2.614 18.423 1.00 93.44 88 ARG A N 1
ATOM 686 C CA . ARG A 1 88 ? -14.878 3.786 18.714 1.00 93.44 88 ARG A CA 1
ATOM 687 C C . ARG A 1 88 ? -14.692 4.653 17.461 1.00 93.44 88 ARG A C 1
ATOM 689 O O . ARG A 1 88 ? -13.979 4.234 16.545 1.00 93.44 88 ARG A O 1
ATOM 696 N N . PRO A 1 89 ? -15.249 5.880 17.398 1.00 94.62 89 PRO A N 1
ATOM 697 C CA . PRO A 1 89 ? -15.196 6.701 16.184 1.00 94.62 89 PRO A CA 1
ATOM 698 C C . PRO A 1 89 ? -13.771 7.055 15.748 1.00 94.62 89 PRO A C 1
ATOM 700 O O . PRO A 1 89 ? -13.470 7.063 14.556 1.00 94.62 89 PRO A O 1
ATOM 703 N N . TRP A 1 90 ? -12.874 7.299 16.706 1.00 96.44 90 TRP A N 1
ATOM 704 C CA . TRP A 1 90 ? -11.483 7.645 16.415 1.00 96.44 90 TRP A CA 1
ATOM 705 C C . TRP A 1 90 ? -10.747 6.514 15.683 1.00 96.44 90 TRP A C 1
ATOM 707 O O . TRP A 1 90 ? -9.974 6.790 14.770 1.00 96.44 90 TRP A O 1
ATOM 717 N N . LEU A 1 91 ? -11.024 5.244 16.013 1.00 96.00 91 LEU A N 1
ATOM 718 C CA . LEU A 1 91 ? -10.363 4.105 15.376 1.00 96.00 91 LEU A CA 1
ATOM 719 C C . LEU A 1 91 ? -10.885 3.875 13.949 1.00 96.00 91 LEU A C 1
ATOM 721 O O . LEU A 1 91 ? -10.123 3.474 13.072 1.00 96.00 91 LEU A O 1
ATOM 725 N N . LYS A 1 92 ? -12.157 4.202 13.686 1.00 97.44 92 LYS A N 1
ATOM 726 C CA . LYS A 1 92 ? -12.736 4.190 12.331 1.00 97.44 92 LYS A CA 1
ATOM 727 C C . LYS A 1 92 ? -12.051 5.204 11.419 1.00 97.44 92 LYS A C 1
ATOM 729 O O . LYS A 1 92 ? -11.622 4.862 10.317 1.00 97.44 92 LYS A O 1
ATOM 734 N N . TRP A 1 93 ? -11.897 6.436 11.905 1.00 98.31 93 TRP A N 1
ATOM 735 C CA . TRP A 1 93 ? -11.177 7.486 11.184 1.00 98.31 93 TRP A CA 1
ATOM 736 C C . TRP A 1 93 ? -9.688 7.179 11.048 1.00 98.31 93 TRP A C 1
ATOM 738 O O . TRP A 1 93 ? -9.112 7.451 10.001 1.00 98.31 93 TRP A O 1
ATOM 748 N N . PHE A 1 94 ? -9.080 6.537 12.045 1.00 98.31 94 PHE A N 1
ATOM 749 C CA . PHE A 1 94 ? -7.700 6.068 11.947 1.00 98.31 94 PHE A CA 1
ATOM 750 C C . PHE A 1 94 ? -7.531 4.983 10.868 1.00 98.31 94 PHE A C 1
ATOM 752 O O . PHE A 1 94 ? -6.587 5.036 10.083 1.00 98.31 94 PHE A O 1
ATOM 759 N N . GLY A 1 95 ? -8.486 4.053 10.748 1.00 98.38 95 GLY A N 1
ATOM 760 C CA . GLY A 1 95 ? -8.540 3.090 9.642 1.00 98.38 95 GLY A CA 1
ATOM 761 C C . GLY A 1 95 ? -8.721 3.756 8.272 1.00 98.38 95 GLY A C 1
ATOM 762 O O . GLY A 1 95 ? -8.052 3.380 7.311 1.00 98.38 95 GLY A O 1
ATOM 763 N N . ALA A 1 96 ? -9.566 4.789 8.179 1.00 98.56 96 ALA A N 1
ATOM 764 C CA . ALA A 1 96 ? -9.713 5.586 6.959 1.00 98.56 96 ALA A CA 1
ATOM 765 C C . ALA A 1 96 ? -8.425 6.354 6.606 1.00 98.56 96 ALA A C 1
ATOM 767 O O . ALA A 1 96 ? -8.045 6.415 5.438 1.00 98.56 96 ALA A O 1
ATOM 768 N N . ALA A 1 97 ? -7.713 6.882 7.605 1.00 98.69 97 ALA A N 1
ATOM 769 C CA . ALA A 1 97 ? -6.415 7.517 7.411 1.00 98.69 97 ALA A CA 1
ATOM 770 C C . ALA A 1 97 ? -5.362 6.513 6.911 1.00 98.69 97 ALA A C 1
ATOM 772 O O . ALA A 1 97 ? -4.596 6.845 6.012 1.00 98.69 97 ALA A O 1
ATOM 773 N N . ALA A 1 98 ? -5.354 5.276 7.426 1.00 98.69 98 ALA A N 1
ATOM 774 C CA . ALA A 1 98 ? -4.464 4.219 6.935 1.00 98.69 98 ALA A CA 1
ATOM 775 C C . ALA A 1 98 ? -4.759 3.871 5.466 1.00 98.69 98 ALA A C 1
ATOM 777 O O . ALA A 1 98 ? -3.835 3.705 4.671 1.00 98.69 98 ALA A O 1
ATOM 778 N N . LEU A 1 99 ? -6.041 3.836 5.080 1.00 98.75 99 LEU A N 1
ATOM 779 C CA . LEU A 1 99 ? -6.440 3.677 3.682 1.00 98.75 99 LEU A CA 1
ATOM 780 C C . LEU A 1 99 ? -5.956 4.852 2.810 1.00 98.75 99 LEU A C 1
ATOM 782 O O . LEU A 1 99 ? -5.413 4.638 1.729 1.00 98.75 99 LEU A O 1
ATOM 786 N N . GLY A 1 100 ? -6.090 6.090 3.290 1.00 98.75 100 GLY A N 1
ATOM 787 C CA . GLY A 1 100 ? -5.532 7.262 2.611 1.00 98.75 100 GLY A CA 1
ATOM 788 C C . GLY A 1 100 ? -4.010 7.176 2.441 1.00 98.75 100 GLY A C 1
ATOM 789 O O . GLY A 1 100 ? -3.493 7.469 1.364 1.00 98.75 100 GLY A O 1
ATOM 790 N N . ALA A 1 101 ? -3.298 6.706 3.468 1.00 98.75 101 ALA A N 1
ATOM 791 C CA . ALA A 1 101 ? -1.848 6.540 3.442 1.00 98.75 101 ALA A CA 1
ATOM 792 C C . ALA A 1 101 ? -1.390 5.501 2.404 1.00 98.75 101 ALA A C 1
ATOM 794 O O . ALA A 1 101 ? -0.454 5.785 1.658 1.00 98.75 101 ALA A O 1
ATOM 795 N N . ILE A 1 102 ? -2.053 4.339 2.288 1.00 98.62 102 ILE A N 1
ATOM 796 C CA . ILE A 1 102 ? -1.680 3.327 1.278 1.00 98.62 102 ILE A CA 1
ATOM 797 C C . ILE A 1 102 ? -2.020 3.770 -0.157 1.00 98.62 102 ILE A C 1
ATOM 799 O O . ILE A 1 102 ? -1.306 3.427 -1.099 1.00 98.62 102 ILE A O 1
ATOM 803 N N . ILE A 1 103 ? -3.063 4.587 -0.342 1.00 98.75 103 ILE A N 1
ATOM 804 C CA . ILE A 1 103 ? -3.366 5.206 -1.643 1.00 98.75 103 ILE A CA 1
ATOM 805 C C . ILE A 1 103 ? -2.265 6.204 -2.016 1.00 98.75 103 ILE A C 1
ATOM 807 O O . ILE A 1 103 ? -1.718 6.137 -3.116 1.00 98.75 103 ILE A O 1
ATOM 811 N N . ALA A 1 104 ? -1.899 7.095 -1.090 1.00 98.62 104 ALA A N 1
ATOM 812 C CA . ALA A 1 104 ? -0.807 8.043 -1.293 1.00 98.62 104 ALA A CA 1
ATOM 813 C C . ALA A 1 104 ? 0.532 7.327 -1.550 1.00 98.62 104 ALA A C 1
ATOM 815 O O . ALA A 1 104 ? 1.294 7.756 -2.413 1.00 98.62 104 ALA A O 1
ATOM 816 N N . GLN A 1 105 ? 0.785 6.200 -0.878 1.00 98.50 105 GLN A N 1
ATOM 817 C CA . GLN A 1 105 ? 1.918 5.314 -1.155 1.00 98.50 105 GLN A CA 1
ATOM 818 C C . GLN A 1 105 ? 1.942 4.822 -2.599 1.00 98.50 105 GLN A C 1
ATOM 820 O O . GLN A 1 105 ? 2.965 4.967 -3.265 1.00 98.50 105 GLN A O 1
ATOM 825 N N . GLY A 1 106 ? 0.825 4.273 -3.087 1.00 97.94 106 GLY A N 1
ATOM 826 C CA . GLY A 1 106 ? 0.715 3.786 -4.462 1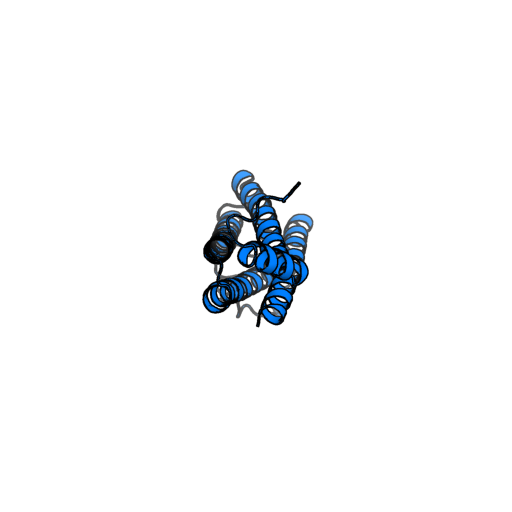.00 97.94 106 GLY A CA 1
ATOM 827 C C . GLY A 1 106 ? 0.938 4.891 -5.495 1.00 97.94 106 GLY A C 1
ATOM 828 O O . GLY A 1 106 ? 1.628 4.666 -6.487 1.00 97.94 106 GLY A O 1
ATOM 829 N N . VAL A 1 107 ? 0.426 6.100 -5.235 1.00 98.38 107 VAL A N 1
ATOM 830 C CA . VAL A 1 107 ? 0.674 7.275 -6.086 1.00 98.38 107 VAL A CA 1
ATOM 831 C C . VAL A 1 107 ? 2.151 7.654 -6.067 1.00 98.38 107 VAL A C 1
ATOM 833 O O . VAL A 1 107 ? 2.752 7.754 -7.130 1.00 98.38 107 VAL A O 1
ATOM 836 N N . LEU A 1 108 ? 2.762 7.822 -4.889 1.00 98.06 108 LEU A N 1
ATOM 837 C CA . LEU A 1 108 ? 4.184 8.160 -4.785 1.00 98.06 108 LEU A CA 1
ATOM 838 C C . LEU A 1 108 ? 5.067 7.108 -5.467 1.00 98.06 108 LEU A C 1
ATOM 840 O O . LEU A 1 108 ? 5.975 7.489 -6.194 1.00 98.06 108 LEU A O 1
ATOM 844 N N . GLY A 1 109 ? 4.766 5.817 -5.304 1.00 97.56 109 GLY A N 1
ATOM 845 C CA . GLY A 1 109 ? 5.483 4.728 -5.976 1.00 97.56 109 GLY A CA 1
ATOM 846 C C . GLY A 1 109 ? 5.284 4.715 -7.497 1.00 97.56 109 GLY A C 1
ATOM 847 O O . GLY A 1 109 ? 6.200 4.390 -8.239 1.00 97.56 109 GLY A O 1
ATOM 848 N N . GLY A 1 110 ? 4.120 5.128 -8.002 1.00 97.12 110 GLY A N 1
ATOM 849 C CA . GLY A 1 110 ? 3.945 5.368 -9.437 1.00 97.12 110 GLY A CA 1
ATOM 850 C C . GLY A 1 110 ? 4.782 6.553 -9.927 1.00 97.12 110 GLY A C 1
ATOM 851 O O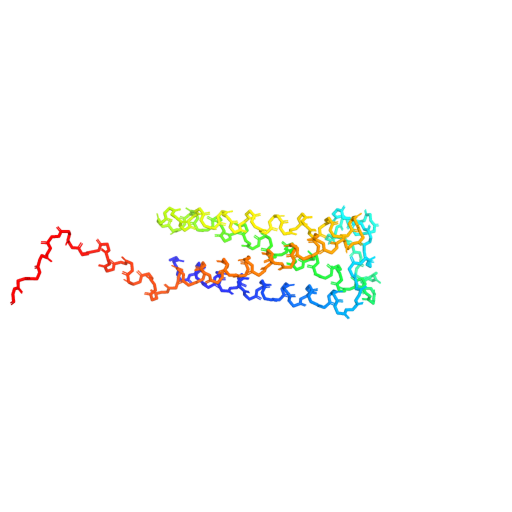 . GLY A 1 110 ? 5.429 6.481 -10.969 1.00 97.12 110 GLY A O 1
ATOM 852 N N . LEU A 1 111 ? 4.823 7.638 -9.149 1.00 97.94 111 LEU A N 1
ATOM 853 C CA . LEU A 1 111 ? 5.604 8.832 -9.476 1.00 97.94 111 LEU A CA 1
ATOM 854 C C . LEU A 1 111 ? 7.118 8.584 -9.438 1.00 97.94 111 LEU A C 1
ATOM 856 O O . LEU A 1 111 ? 7.830 9.194 -10.233 1.00 97.94 111 LEU A O 1
ATOM 860 N N . THR A 1 112 ? 7.627 7.701 -8.569 1.00 96.69 112 THR A N 1
ATOM 861 C CA . THR A 1 112 ? 9.054 7.334 -8.590 1.00 96.69 112 THR A CA 1
ATOM 862 C C . THR A 1 112 ? 9.439 6.691 -9.918 1.00 96.69 112 THR A C 1
ATOM 864 O O . THR A 1 112 ? 10.493 7.018 -10.451 1.00 96.69 112 THR A O 1
ATOM 867 N N . VAL A 1 113 ? 8.578 5.851 -10.494 1.00 96.25 113 VAL A N 1
ATOM 868 C CA . VAL A 1 113 ? 8.807 5.239 -11.811 1.00 96.25 113 VAL A CA 1
ATOM 869 C C . VAL A 1 113 ? 8.715 6.291 -12.917 1.00 96.25 113 VAL A C 1
ATOM 871 O O . VAL A 1 113 ? 9.650 6.455 -13.698 1.00 96.25 113 VAL A O 1
ATOM 874 N N . LEU A 1 114 ? 7.620 7.058 -12.951 1.00 96.94 114 LEU A N 1
ATOM 875 C CA . LEU A 1 114 ? 7.341 8.019 -14.027 1.00 96.94 114 LEU A CA 1
ATOM 876 C C . LEU A 1 114 ? 8.352 9.175 -14.100 1.00 96.94 114 LEU A C 1
ATOM 878 O O . LEU A 1 114 ? 8.562 9.736 -15.174 1.00 96.94 114 LEU A O 1
ATOM 882 N N . PHE A 1 115 ? 8.975 9.537 -12.976 1.00 96.56 115 PHE A N 1
ATOM 883 C CA . PHE A 1 115 ? 9.974 10.605 -12.905 1.00 96.56 115 PHE A CA 1
ATOM 884 C C . PHE A 1 115 ? 11.419 10.109 -12.768 1.00 96.56 115 PHE A C 1
ATOM 886 O O . PHE A 1 115 ? 12.300 10.916 -12.475 1.00 96.56 115 PHE A O 1
ATOM 893 N N . PHE A 1 116 ? 11.684 8.820 -13.004 1.00 95.81 116 PHE A N 1
ATOM 894 C CA . PHE A 1 116 ? 13.037 8.246 -13.006 1.00 95.81 116 PHE A CA 1
ATOM 895 C C . PHE A 1 116 ? 13.770 8.341 -11.653 1.00 95.81 116 PHE A C 1
ATOM 897 O O . PHE A 1 116 ? 14.915 8.780 -11.569 1.00 95.81 116 PHE A O 1
ATOM 904 N N . LEU A 1 117 ? 13.104 7.892 -10.586 1.00 93.81 117 LEU A N 1
ATOM 905 C CA . LEU A 1 117 ? 13.613 7.769 -9.212 1.00 93.81 117 LEU A CA 1
ATOM 906 C C . LEU A 1 117 ? 14.130 9.084 -8.586 1.00 93.81 117 LEU A C 1
ATOM 908 O O . LEU A 1 117 ? 15.210 9.093 -7.987 1.00 93.81 117 LEU A O 1
ATOM 912 N N . PRO A 1 118 ? 13.384 10.205 -8.647 1.00 96.25 118 PRO A N 1
ATOM 913 C CA . PRO A 1 118 ? 13.842 11.441 -8.033 1.00 96.25 118 PRO A CA 1
ATOM 914 C C . PRO A 1 118 ? 13.935 11.253 -6.516 1.00 96.25 118 PRO A C 1
ATOM 916 O O . PRO A 1 118 ? 12.957 10.889 -5.859 1.00 96.25 118 PRO A O 1
ATOM 919 N N . ALA A 1 119 ? 15.114 11.533 -5.952 1.00 96.06 119 ALA A N 1
ATOM 920 C CA . ALA A 1 119 ? 15.455 11.194 -4.568 1.00 96.06 119 ALA A CA 1
ATOM 921 C C . ALA A 1 119 ? 14.414 11.673 -3.544 1.00 96.06 119 ALA A C 1
ATOM 923 O O . ALA A 1 119 ? 14.084 10.939 -2.615 1.00 96.06 119 ALA A O 1
ATOM 924 N N . ALA A 1 120 ? 13.851 12.871 -3.732 1.00 96.94 120 ALA A N 1
ATOM 925 C CA . ALA A 1 120 ? 12.816 13.411 -2.854 1.00 96.94 120 ALA A CA 1
ATOM 926 C C . ALA A 1 120 ? 11.530 12.563 -2.857 1.00 96.94 120 ALA A C 1
ATOM 928 O O . ALA A 1 120 ? 10.991 12.277 -1.790 1.00 96.94 120 ALA A O 1
ATOM 929 N N . VAL A 1 121 ? 11.059 12.119 -4.029 1.00 97.31 121 VAL A N 1
ATOM 930 C CA . VAL A 1 121 ? 9.841 11.295 -4.143 1.00 97.31 121 VAL A CA 1
ATOM 931 C C . VAL A 1 121 ? 10.111 9.886 -3.629 1.00 97.31 121 VAL A C 1
ATOM 933 O O . VAL A 1 121 ? 9.308 9.369 -2.860 1.00 97.31 121 VAL A O 1
ATOM 936 N N . SER A 1 122 ? 11.259 9.294 -3.973 1.00 95.75 122 SER A N 1
ATOM 937 C CA . SER A 1 122 ? 11.644 7.960 -3.489 1.00 95.75 122 SER A CA 1
ATOM 938 C C . SER A 1 122 ? 11.806 7.927 -1.968 1.00 95.75 122 SER A C 1
ATOM 940 O O . SER A 1 122 ? 11.339 6.998 -1.314 1.00 95.75 122 SER A O 1
ATOM 942 N N . THR A 1 123 ? 12.390 8.976 -1.381 1.00 97.50 123 THR A N 1
ATOM 943 C CA . THR A 1 123 ? 12.520 9.109 0.078 1.00 97.50 123 THR A CA 1
ATOM 944 C C . THR A 1 123 ? 11.162 9.325 0.738 1.00 97.50 123 THR A C 1
ATOM 946 O O . THR A 1 123 ? 10.869 8.691 1.748 1.00 97.50 123 THR A O 1
ATOM 949 N N . ALA A 1 124 ? 10.304 10.179 0.168 1.00 98.06 124 ALA A N 1
ATOM 950 C CA . ALA A 1 124 ? 8.949 10.386 0.677 1.00 98.06 124 ALA A CA 1
ATOM 951 C C . ALA A 1 124 ? 8.117 9.096 0.616 1.00 98.06 124 ALA A C 1
ATOM 953 O O . ALA A 1 124 ? 7.396 8.781 1.562 1.00 98.06 124 ALA A O 1
ATOM 954 N N . HIS A 1 125 ? 8.255 8.326 -0.467 1.00 98.06 125 HIS A N 1
ATOM 955 C CA . HIS A 1 125 ? 7.655 7.006 -0.614 1.00 98.06 125 HIS A CA 1
ATOM 956 C C . HIS A 1 125 ? 8.158 6.050 0.481 1.00 98.06 125 HIS A C 1
ATOM 958 O O . HIS A 1 125 ? 7.346 5.516 1.228 1.00 98.06 125 HIS A O 1
ATOM 964 N N . ALA A 1 126 ? 9.470 5.906 0.676 1.00 97.44 126 ALA A N 1
ATOM 965 C CA . ALA A 1 126 ? 10.006 5.044 1.733 1.00 97.44 126 ALA A CA 1
ATOM 966 C C . ALA A 1 126 ? 9.543 5.474 3.141 1.00 97.44 126 ALA A C 1
ATOM 968 O O . ALA A 1 126 ? 9.067 4.653 3.921 1.00 97.44 126 ALA A O 1
ATOM 969 N N . ALA A 1 127 ? 9.594 6.771 3.456 1.00 98.38 127 ALA A N 1
ATOM 970 C CA . ALA A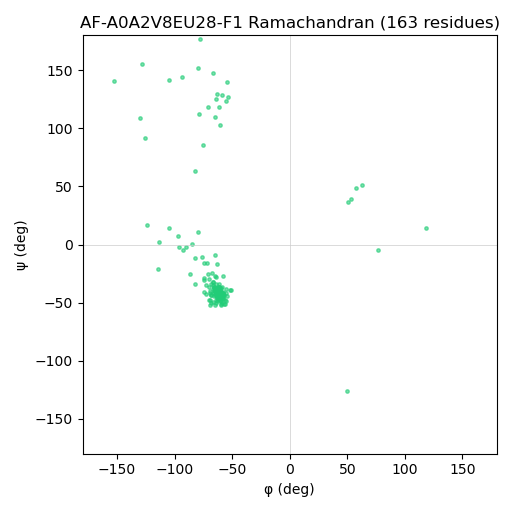 1 127 ? 9.191 7.287 4.764 1.00 98.38 127 ALA A CA 1
ATOM 971 C C . ALA A 1 127 ? 7.698 7.062 5.055 1.00 98.38 127 ALA A C 1
ATOM 973 O O . ALA A 1 127 ? 7.323 6.666 6.159 1.00 98.38 127 ALA A O 1
ATOM 974 N N . LEU A 1 128 ? 6.828 7.287 4.066 1.00 98.50 128 LEU A N 1
ATOM 975 C CA . LEU A 1 128 ? 5.395 7.069 4.241 1.00 98.50 128 LEU A CA 1
ATOM 976 C C . LEU A 1 128 ? 5.050 5.567 4.338 1.00 98.50 128 LEU A C 1
ATOM 978 O O . LEU A 1 128 ? 4.064 5.231 4.996 1.00 98.50 128 LEU A O 1
ATOM 982 N N . ALA A 1 129 ? 5.862 4.662 3.777 1.00 98.38 129 ALA A N 1
ATOM 983 C CA . ALA A 1 129 ? 5.692 3.219 3.969 1.00 98.38 129 ALA A CA 1
ATOM 984 C C . ALA A 1 129 ? 5.896 2.817 5.442 1.00 98.38 129 ALA A C 1
ATOM 986 O O . ALA A 1 129 ? 5.086 2.070 5.993 1.00 98.38 129 ALA A O 1
ATOM 987 N N . GLU A 1 130 ? 6.901 3.388 6.113 1.00 98.44 130 GLU A N 1
ATOM 988 C CA . GLU A 1 130 ? 7.148 3.164 7.546 1.00 98.44 130 GLU A CA 1
ATOM 989 C C . GLU A 1 130 ? 6.028 3.735 8.430 1.00 98.44 130 GLU A C 1
ATOM 991 O O . GLU A 1 130 ? 5.595 3.102 9.398 1.00 98.44 130 GLU A O 1
ATOM 996 N N . ILE A 1 131 ? 5.489 4.906 8.069 1.00 98.62 131 ILE A N 1
ATOM 997 C CA . ILE A 1 131 ? 4.309 5.475 8.739 1.00 98.62 131 ILE A CA 1
ATOM 998 C C . ILE A 1 131 ? 3.119 4.525 8.589 1.00 98.62 131 ILE A C 1
ATOM 1000 O O . ILE A 1 131 ? 2.446 4.215 9.572 1.00 98.62 131 ILE A O 1
ATOM 1004 N N . PHE A 1 132 ? 2.873 4.019 7.379 1.00 98.81 132 PHE A N 1
ATOM 1005 C CA . PHE A 1 132 ? 1.791 3.074 7.130 1.00 98.81 132 PHE A CA 1
ATOM 1006 C C . PHE A 1 132 ? 1.966 1.772 7.932 1.00 98.81 132 PHE A C 1
ATOM 1008 O O . PHE A 1 132 ? 1.003 1.297 8.541 1.00 98.81 132 PHE A O 1
ATOM 1015 N N . LEU A 1 133 ? 3.188 1.234 8.035 1.00 98.81 133 LEU A N 1
ATOM 1016 C CA . LEU A 1 133 ? 3.483 0.100 8.915 1.00 98.81 133 LEU A CA 1
ATOM 1017 C C . LEU A 1 133 ? 3.100 0.414 10.366 1.00 98.81 133 LEU A C 1
ATOM 1019 O O . LEU A 1 133 ? 2.327 -0.339 10.964 1.00 98.81 133 LEU A O 1
ATOM 1023 N N . CYS A 1 134 ? 3.554 1.549 10.905 1.00 98.81 134 CYS A N 1
ATOM 1024 C CA . CYS A 1 134 ? 3.203 1.989 12.257 1.00 98.81 134 CYS A CA 1
ATOM 1025 C C . CYS A 1 134 ? 1.682 2.075 12.461 1.00 98.81 134 CYS A C 1
ATOM 1027 O O . CYS A 1 134 ? 1.169 1.622 13.485 1.00 98.81 134 CYS A O 1
ATOM 1029 N N . MET A 1 135 ? 0.942 2.593 11.476 1.00 98.75 135 MET A N 1
ATOM 1030 C CA . MET A 1 135 ? -0.521 2.664 11.531 1.00 98.75 135 MET A CA 1
ATOM 1031 C C . MET A 1 135 ? -1.162 1.274 11.595 1.00 98.75 135 MET A C 1
ATOM 1033 O O . MET A 1 135 ? -2.036 1.040 12.430 1.00 98.75 135 MET A O 1
ATOM 1037 N N . THR A 1 136 ? -0.721 0.327 10.761 1.00 98.69 136 THR A N 1
ATOM 1038 C CA . THR A 1 136 ? -1.262 -1.045 10.783 1.00 98.69 136 THR A CA 1
ATOM 1039 C C . THR A 1 136 ? -0.959 -1.765 12.100 1.00 98.69 136 THR A C 1
ATOM 1041 O O . THR A 1 136 ? -1.840 -2.429 12.653 1.00 98.69 136 THR A O 1
ATOM 1044 N N . VAL A 1 137 ? 0.242 -1.574 12.658 1.00 98.69 137 VAL A N 1
ATOM 1045 C CA . VAL A 1 137 ? 0.629 -2.108 13.974 1.00 98.69 137 VAL A CA 1
ATOM 1046 C C . VAL A 1 137 ? -0.230 -1.499 15.081 1.00 98.69 137 VAL A C 1
ATOM 1048 O O . VAL A 1 137 ? -0.737 -2.230 15.931 1.00 98.69 137 VAL A O 1
ATOM 1051 N N . ALA A 1 138 ? -0.460 -0.185 15.048 1.00 98.38 138 ALA A N 1
ATOM 1052 C CA . ALA A 1 138 ? -1.324 0.496 16.005 1.00 98.38 138 ALA A CA 1
ATOM 1053 C C . ALA A 1 138 ? -2.770 -0.030 15.938 1.00 98.38 138 ALA A C 1
ATOM 1055 O O . ALA A 1 138 ? -3.352 -0.357 16.971 1.00 98.38 138 ALA A O 1
ATOM 1056 N N . ILE A 1 139 ? -3.336 -0.226 14.741 1.00 97.94 139 ILE A N 1
ATOM 1057 C CA . ILE A 1 139 ? -4.665 -0.847 14.584 1.00 97.94 139 ILE A CA 1
ATOM 1058 C C . ILE A 1 139 ? -4.682 -2.265 15.177 1.00 97.94 139 ILE A C 1
ATOM 1060 O O . ILE A 1 139 ? -5.616 -2.627 15.899 1.00 97.94 139 ILE A O 1
ATOM 1064 N N . ALA A 1 140 ? -3.653 -3.077 14.919 1.00 97.62 140 ALA A N 1
ATOM 1065 C CA . ALA A 1 140 ? -3.551 -4.418 15.492 1.00 97.62 140 ALA A CA 1
ATOM 1066 C C . ALA A 1 140 ? -3.465 -4.388 17.031 1.00 97.62 140 ALA A C 1
ATOM 1068 O O . ALA A 1 140 ? -4.095 -5.214 17.694 1.00 97.62 140 ALA A O 1
ATOM 1069 N N . LEU A 1 141 ? -2.751 -3.417 17.608 1.00 96.56 141 LEU A N 1
ATOM 1070 C CA . LEU A 1 141 ? -2.670 -3.207 19.055 1.00 96.56 141 LEU A CA 1
ATOM 1071 C C . LEU A 1 141 ? -4.034 -2.827 19.652 1.00 96.56 141 LEU A C 1
ATOM 1073 O O . LEU A 1 141 ? -4.488 -3.467 20.601 1.00 96.56 141 LEU A O 1
ATOM 1077 N N . PHE A 1 142 ? -4.721 -1.841 19.070 1.00 95.00 142 PHE A N 1
ATOM 1078 C CA . PHE A 1 142 ? -5.995 -1.317 19.582 1.00 95.00 142 PHE A CA 1
ATOM 1079 C C . PHE A 1 142 ? -7.188 -2.258 19.399 1.00 95.00 142 PHE A C 1
ATOM 1081 O O . PHE A 1 142 ? -8.229 -2.089 20.042 1.00 95.00 142 PHE A O 1
ATOM 1088 N N . THR A 1 143 ? -7.041 -3.257 18.532 1.00 94.31 143 THR A N 1
ATOM 1089 C CA . THR A 1 143 ? -8.0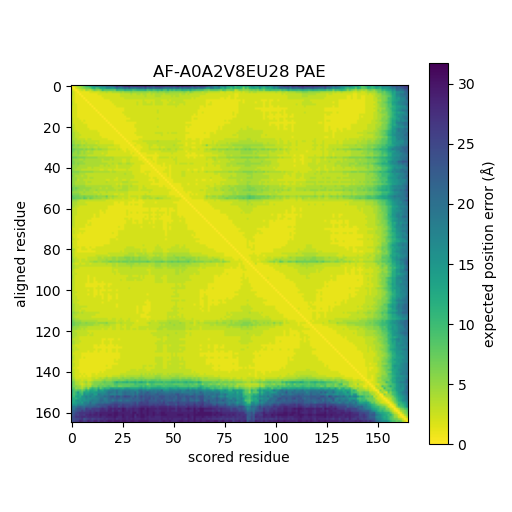03 -4.354 18.364 1.00 94.31 143 THR A CA 1
ATOM 1090 C C . THR A 1 143 ? -7.662 -5.577 19.222 1.00 94.31 143 THR A C 1
ATOM 1092 O O . THR A 1 143 ? -8.436 -6.532 19.247 1.00 94.31 143 THR A O 1
ATOM 1095 N N . SER A 1 144 ? -6.526 -5.581 19.934 1.00 93.94 144 SER A N 1
ATOM 1096 C CA . SER A 1 144 ? -6.100 -6.732 20.738 1.00 93.94 144 SER A CA 1
ATOM 1097 C C . SER A 1 144 ? -7.037 -6.997 21.930 1.00 93.94 144 SER A C 1
ATOM 1099 O O . SER A 1 144 ? -7.561 -6.047 22.514 1.00 93.94 144 SER A O 1
ATOM 1101 N N . PRO A 1 145 ? -7.227 -8.269 22.345 1.00 87.00 145 PRO A N 1
ATOM 1102 C CA . PRO A 1 145 ? -8.111 -8.608 23.465 1.00 87.00 145 PRO A CA 1
ATOM 1103 C C . PRO A 1 145 ? -7.782 -7.846 24.754 1.00 87.00 145 PRO A C 1
ATOM 1105 O O . PRO A 1 145 ? -8.673 -7.264 25.359 1.00 87.00 145 PRO A O 1
ATOM 1108 N N . ARG A 1 146 ? -6.489 -7.746 25.096 1.00 86.31 146 ARG A N 1
ATOM 1109 C CA . ARG A 1 146 ? -6.011 -7.022 26.286 1.00 86.31 146 ARG A CA 1
ATOM 1110 C C . ARG A 1 146 ? -6.380 -5.537 26.265 1.00 86.31 146 ARG A C 1
ATOM 1112 O O . ARG A 1 146 ? -6.748 -4.981 27.291 1.00 86.31 146 ARG A O 1
ATOM 1119 N N . TRP A 1 147 ? -6.288 -4.889 25.101 1.00 86.81 147 TRP A N 1
ATOM 1120 C CA . TRP A 1 147 ? -6.676 -3.482 24.968 1.00 86.81 147 TRP A CA 1
ATOM 1121 C C . TRP A 1 147 ? -8.191 -3.301 25.109 1.00 86.81 147 TRP A C 1
ATOM 1123 O O . TRP A 1 147 ? -8.658 -2.352 25.734 1.00 86.81 147 TRP A O 1
ATOM 1133 N N . MET A 1 148 ? -8.963 -4.227 24.538 1.00 84.00 148 MET A N 1
ATOM 1134 C CA . MET A 1 148 ? -10.423 -4.209 24.618 1.00 84.00 148 MET A CA 1
ATOM 1135 C C . MET A 1 148 ? -10.931 -4.432 26.049 1.00 84.00 148 MET A C 1
ATOM 1137 O O . MET A 1 148 ? -11.890 -3.777 26.446 1.00 84.00 148 MET A O 1
ATOM 1141 N N . GLU A 1 149 ? -10.280 -5.303 26.826 1.00 81.94 149 GLU A N 1
ATOM 1142 C CA . GLU A 1 149 ? -10.582 -5.519 28.249 1.00 81.94 149 GLU A CA 1
ATOM 1143 C C . GLU A 1 149 ? -10.404 -4.225 29.061 1.00 81.94 149 GLU A C 1
ATOM 1145 O O . GLU A 1 149 ? -11.325 -3.816 29.764 1.00 81.94 149 GLU A O 1
ATOM 1150 N N . GLY A 1 150 ? -9.275 -3.525 28.885 1.00 74.56 150 GLY A N 1
ATOM 1151 C CA . GLY A 1 150 ? -9.008 -2.248 29.561 1.00 74.56 150 GLY A CA 1
ATOM 1152 C C . GLY A 1 150 ? -9.968 -1.115 29.164 1.00 74.56 150 GLY A C 1
ATOM 1153 O O . GLY A 1 150 ? -10.335 -0.283 29.995 1.00 74.56 150 GLY A O 1
ATOM 1154 N N . TYR A 1 151 ? -10.420 -1.090 27.904 1.00 68.75 151 TYR A N 1
ATOM 1155 C CA . TYR A 1 151 ? -11.424 -0.123 27.448 1.00 68.75 151 TYR A CA 1
ATOM 1156 C C . TYR A 1 151 ? -12.795 -0.386 28.087 1.00 68.75 151 TYR A C 1
ATOM 1158 O O . TYR A 1 151 ? -13.430 0.545 28.577 1.00 68.75 151 TYR A O 1
ATOM 1166 N N . GLY A 1 152 ? -13.214 -1.655 28.156 1.00 65.06 152 GLY A N 1
ATOM 1167 C CA . GLY A 1 152 ? -14.469 -2.042 28.805 1.00 65.06 152 GLY A CA 1
ATOM 1168 C C . GLY A 1 152 ? -14.497 -1.700 30.297 1.00 65.06 152 GLY A C 1
ATOM 1169 O O . GLY A 1 152 ? -15.522 -1.254 30.802 1.00 65.06 152 GLY A O 1
ATOM 1170 N N . THR A 1 153 ? -13.365 -1.830 30.996 1.00 69.62 153 THR A N 1
ATOM 1171 C CA . THR A 1 153 ? -13.263 -1.417 32.405 1.00 69.62 153 THR A CA 1
ATOM 1172 C C . THR A 1 153 ? -13.335 0.097 32.600 1.00 69.62 153 THR A C 1
ATOM 1174 O O . THR A 1 153 ? -13.893 0.545 33.596 1.00 69.62 153 THR A O 1
ATOM 1177 N N . ALA A 1 154 ? -12.811 0.892 31.661 1.00 65.88 154 ALA A N 1
ATOM 1178 C CA . ALA A 1 154 ? -12.856 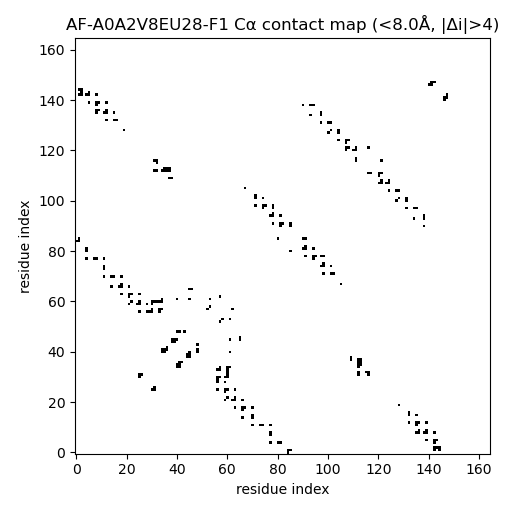2.354 31.743 1.00 65.88 154 ALA A CA 1
ATOM 1179 C C . ALA A 1 154 ? -14.264 2.914 31.479 1.00 65.88 154 ALA A C 1
ATOM 1181 O O . ALA A 1 154 ? -14.659 3.889 32.107 1.00 65.88 154 ALA A O 1
ATOM 1182 N N . GLU A 1 155 ? -15.030 2.289 30.580 1.00 65.25 155 GLU A N 1
ATOM 1183 C CA . GLU A 1 155 ? -16.424 2.666 30.300 1.00 65.25 155 GLU A CA 1
ATOM 1184 C C . GLU A 1 155 ? -17.386 2.215 31.415 1.00 65.25 155 GLU A C 1
ATOM 1186 O O . GLU A 1 155 ? -18.397 2.866 31.665 1.00 65.25 155 GLU A O 1
ATOM 1191 N N . ALA A 1 156 ? -17.054 1.128 32.123 1.00 62.88 156 ALA A N 1
ATOM 1192 C CA . ALA A 1 156 ? -17.834 0.612 33.248 1.00 62.88 156 ALA A CA 1
ATOM 1193 C C . ALA A 1 156 ? -17.568 1.325 34.588 1.00 62.88 156 ALA A C 1
ATOM 1195 O O . ALA A 1 156 ? -18.313 1.101 35.543 1.00 62.88 156 ALA A O 1
ATOM 1196 N N . ALA A 1 157 ? -16.523 2.154 34.690 1.00 53.94 157 ALA A N 1
ATOM 1197 C CA . ALA A 1 157 ? -16.241 2.915 35.902 1.00 53.94 157 ALA A CA 1
ATOM 1198 C C . ALA A 1 157 ? -17.300 4.023 36.077 1.00 53.94 157 ALA A C 1
ATOM 1200 O O . ALA A 1 157 ? -17.402 4.904 35.217 1.00 53.94 157 ALA A O 1
ATOM 1201 N N . PRO A 1 158 ? -18.101 4.014 37.161 1.00 60.66 158 PRO A N 1
ATOM 1202 C CA . PRO A 1 158 ? -19.066 5.075 37.391 1.00 60.66 158 PRO A CA 1
ATOM 1203 C C . PRO A 1 158 ? -18.327 6.401 37.582 1.00 60.66 158 PRO A C 1
ATOM 1205 O O . PRO A 1 158 ? -17.396 6.507 38.381 1.00 60.66 158 PRO A O 1
ATOM 1208 N N . TYR A 1 159 ? -18.752 7.419 36.835 1.00 52.22 159 TYR A N 1
ATOM 1209 C CA . TYR A 1 159 ? -18.279 8.788 36.997 1.00 52.22 159 TYR A CA 1
ATOM 1210 C C . TYR A 1 159 ? -18.632 9.266 38.415 1.00 52.22 159 TYR A C 1
ATOM 1212 O O . TYR A 1 159 ? -19.792 9.570 38.685 1.00 52.22 159 TYR A O 1
ATOM 1220 N N . GLY A 1 160 ? -17.648 9.290 39.320 1.00 58.56 160 GLY A N 1
ATOM 1221 C CA . GLY A 1 160 ? -17.804 9.847 40.669 1.00 58.56 160 GLY A CA 1
ATOM 1222 C C . GLY A 1 160 ? -17.607 8.899 41.855 1.00 58.56 160 GLY A C 1
ATOM 1223 O O . GLY A 1 160 ? -17.971 9.284 42.959 1.00 58.56 160 GLY A O 1
ATOM 1224 N N . ALA A 1 161 ? -17.031 7.705 41.690 1.00 58.53 161 ALA A N 1
ATOM 1225 C CA . ALA A 1 161 ? -16.486 6.996 42.851 1.00 58.53 161 ALA A CA 1
ATOM 1226 C C . ALA A 1 161 ? -15.163 7.667 43.265 1.00 58.53 161 ALA A C 1
ATOM 1228 O O . ALA A 1 161 ? -14.090 7.287 42.791 1.00 58.53 161 ALA A O 1
ATOM 1229 N N . GLU A 1 162 ? -15.253 8.716 44.089 1.00 57.31 162 GLU A N 1
ATOM 1230 C CA . GLU A 1 162 ? -14.122 9.107 44.932 1.00 57.31 162 GLU A CA 1
ATOM 1231 C C . GLU A 1 162 ? -13.690 7.877 45.746 1.00 57.31 162 GLU A C 1
ATOM 1233 O O . GLU A 1 162 ? -14.545 7.093 46.170 1.00 57.31 162 GLU A O 1
ATOM 1238 N N . PRO A 1 163 ? -12.380 7.646 45.919 1.00 58.47 163 PRO A N 1
ATOM 1239 C CA . PRO A 1 163 ? -11.932 6.675 46.895 1.00 58.47 163 PRO A CA 1
ATOM 1240 C C . PRO A 1 163 ? -12.343 7.202 48.273 1.00 58.47 163 PRO A C 1
ATOM 1242 O O . PRO A 1 163 ? -11.786 8.202 48.722 1.00 58.47 163 PRO A O 1
ATOM 1245 N N . ASP A 1 164 ? -13.325 6.552 48.904 1.00 61.16 164 ASP A N 1
ATOM 1246 C CA . ASP A 1 164 ? -13.456 6.619 50.358 1.00 61.16 164 ASP A CA 1
ATOM 1247 C C . ASP A 1 164 ? -12.099 6.164 50.941 1.00 61.16 164 ASP A C 1
ATOM 1249 O O . ASP A 1 164 ? -11.560 5.115 50.571 1.00 61.16 164 ASP A O 1
ATOM 1253 N N . ASP A 1 165 ? -11.560 7.072 51.744 1.00 58.00 165 ASP A N 1
ATOM 1254 C CA . ASP A 1 165 ? -10.343 7.159 52.558 1.00 58.00 165 ASP A CA 1
ATOM 1255 C C . ASP A 1 165 ? -9.597 5.868 52.956 1.00 58.00 165 ASP A C 1
ATOM 1257 O O . ASP A 1 165 ? -10.207 4.898 53.462 1.00 58.00 165 ASP A O 1
#

Foldseek 3Di:
DLVVLLVLLVVLLVLLVVLLVLVVVLVVQVLLQVQLAPPPGVPHNLVPPDPVPCDRSSVSNSVSSVSLVVSLVSLVVSLVCCVVPPPDVVLNVLSVVLNVLSVVLRVLSRVCSNVVNDPVSVVVSSVSSVVSSVSSVVSSVCSDPVNVVVVVVVVPDPDDPDPDD

Secondary structure (DSSP, 8-state):
-HHHHHHHHHHHHHHHHHHHHHHHHHHHTT-TTSS-SSSSBTTB-GGGS-GGG--THHHHHHHHHHHHHHHHHHHHHHHHHHHHH---HHHHHHHHHHHHHHHHHHHHHHHHHHTT--HHHHHHHHHHHHHHHHHHHHHHHHTSHHHHHHHHHHHHS-TT-----

Radius of gyration: 19.83 Å; Cα contacts (8 Å, |Δi|>4): 161; chains: 1; bounding box: 38×29×74 Å

S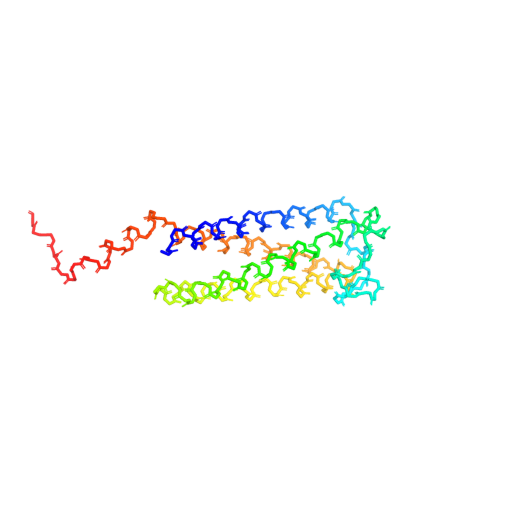equence (165 aa):
MTTMLHRFAKLVVACTVLLILAGSLVTSHDAGLSVPDWPTSYGWNMFTFPPSMWVANIFYEHGHRLIASTVGFLTIILATWLWLADARPWLKWFGAAALGAIIAQGVLGGLTVLFFLPAAVSTAHAALAEIFLCMTVAIALFTSPRWMEGYGTAEAAPYGAEPDD

Mean predicted aligned error: 5.37 Å

Nearest PDB structures (foldseek):
  4k0d-assembly1_B  TM=5.485E-01  e=1.641E+00  Anaeromyxobacter dehalogenans 2CP-C
  2l10-assembly1_A  TM=6.547E-01  e=3.576E+00  Mus musculus
  7sqc-assembly1_C3  TM=4.995E-01  e=9.473E+00  Chlamydomonas reinhardtii

pLDDT: mean 93.02, std 11.19, range [52.22, 98.81]

Solvent-accessible surface area (backbone atoms only — not comparable to full-atom values): 8843 Å² total; per-residue (Å²): 114,59,70,58,54,22,54,48,32,47,49,50,37,55,48,47,52,52,35,52,51,34,48,50,48,13,59,76,63,72,9,65,63,54,49,71,49,67,87,34,38,86,85,30,58,56,95,68,49,61,73,91,67,50,52,75,44,28,34,38,35,54,50,29,54,54,45,46,51,49,47,47,52,51,37,50,51,49,25,55,46,36,60,76,73,49,87,56,66,68,60,30,52,48,33,48,49,47,42,52,46,50,51,52,38,53,51,35,54,40,48,20,34,74,61,71,55,42,65,68,46,44,49,52,30,54,54,50,51,54,52,46,48,54,47,36,48,48,53,25,51,67,41,27,69,73,47,47,52,57,50,53,54,61,72,67,52,67,93,77,76,70,80,82,127